Protein AF-A0A382J1P9-F1 (afdb_monomer_lite)

Foldseek 3Di:
DVPLCVVCPDQNLLVVLQVVLVVQLVVCVVPDDPPQLADDDPDDDPVVLVVLLVVCVVDPPQLPPPPSNDRCNSVSVSSRVCSPPDSDSVVVVVVVVLVVVVVVPDCVVCPPPDDDDPVSSVVVVVVD

Sequence (128 aa):
NDYLYSVCKGNQYGKYFLNTFRNGYDFLFAIADITAPWEKRDGVFLKDIEIIRASLKNNLQTGFHTPTTDIDFPFQIMVAKTEHIPMSVSRFVSRVRITSVFKTIHLEYLADKSINDVEDIKNIVKFI

Organism: NCBI:txid408172

Secondary structure (DSSP, 8-state):
-HHHHHHTTTTHHHHHHHHHHHHHHHHHHHT--TT------S---HHHHHHHHHHHHT-SS-TT-S-TTSTTHHHHHHHHHTTTS-SSHHHHHHHHHHHHHHHHS-GGGGTT----SHHHHHHHHHT-

pLDDT: mean 81.49, std 11.94, range [52.19, 95.75]

Structure (mmCIF, N/CA/C/O backbone):
data_AF-A0A382J1P9-F1
#
_entry.id   AF-A0A382J1P9-F1
#
loop_
_atom_site.group_PDB
_atom_site.id
_atom_site.type_symbol
_atom_site.label_atom_id
_atom_site.label_alt_id
_atom_site.label_comp_id
_atom_site.label_asym_id
_atom_site.label_entity_id
_atom_site.label_seq_id
_atom_site.pdbx_PDB_ins_code
_atom_site.Cartn_x
_atom_site.Cartn_y
_atom_site.Cartn_z
_atom_site.occupancy
_atom_site.B_iso_or_equiv
_atom_site.auth_seq_id
_atom_site.auth_comp_id
_atom_site.auth_asym_id
_atom_site.auth_atom_id
_atom_site.pdbx_PDB_model_num
ATOM 1 N N . ASN A 1 1 ? -14.592 -4.471 19.809 1.00 56.84 1 ASN A N 1
ATOM 2 C CA . ASN A 1 1 ? -13.382 -3.908 19.165 1.00 56.84 1 ASN A CA 1
ATOM 3 C C . ASN A 1 1 ? -12.156 -4.815 19.296 1.00 56.84 1 ASN A C 1
ATOM 5 O O . ASN A 1 1 ? -11.267 -4.700 18.465 1.00 56.84 1 ASN A O 1
ATOM 9 N N . ASP A 1 2 ? -12.115 -5.751 20.253 1.00 70.25 2 ASP A N 1
ATOM 10 C CA . ASP A 1 2 ? -10.910 -6.555 20.521 1.00 70.25 2 ASP A CA 1
ATOM 11 C C . ASP A 1 2 ? -10.545 -7.602 19.465 1.00 70.25 2 ASP A C 1
ATOM 13 O O . ASP A 1 2 ? -9.372 -7.934 19.350 1.00 70.25 2 ASP A O 1
ATOM 17 N N . TYR A 1 3 ? -11.491 -8.091 18.656 1.00 80.25 3 TYR A N 1
ATOM 18 C CA . TYR A 1 3 ? -11.202 -9.130 17.656 1.00 80.25 3 TYR A CA 1
ATOM 19 C C . TYR A 1 3 ? -10.243 -8.664 16.546 1.00 80.25 3 TYR A C 1
ATOM 21 O O . TYR A 1 3 ? -9.257 -9.327 16.252 1.00 80.25 3 TYR A O 1
ATOM 29 N N . LEU A 1 4 ? -10.476 -7.492 15.945 1.00 77.50 4 LEU A N 1
ATOM 30 C CA . LEU A 1 4 ? -9.581 -6.971 14.899 1.00 77.50 4 LEU A CA 1
ATOM 31 C C . LEU A 1 4 ? -8.189 -6.680 15.454 1.00 77.50 4 LEU A C 1
ATOM 33 O O . LEU A 1 4 ? -7.188 -7.034 14.840 1.00 77.50 4 LEU A O 1
ATOM 37 N N . TYR A 1 5 ? -8.122 -6.082 16.644 1.00 83.81 5 TYR A N 1
ATOM 38 C CA . TYR A 1 5 ? -6.845 -5.867 17.309 1.00 83.81 5 TYR A CA 1
ATOM 39 C C . TYR A 1 5 ? -6.174 -7.175 17.714 1.00 83.81 5 TYR A C 1
ATOM 41 O O . TYR A 1 5 ? -4.950 -7.194 17.725 1.00 83.81 5 TYR A O 1
ATOM 49 N N . SER A 1 6 ? -6.923 -8.246 18.013 1.00 83.50 6 SER A N 1
ATOM 50 C CA . SER A 1 6 ? -6.377 -9.552 18.390 1.00 83.50 6 SER A CA 1
ATOM 51 C C . SER A 1 6 ? -5.839 -10.349 17.202 1.00 83.50 6 SER A C 1
ATOM 53 O O . SER A 1 6 ? -4.750 -10.912 17.302 1.00 83.50 6 SER A O 1
ATOM 55 N N . VAL A 1 7 ? -6.548 -10.340 16.073 1.00 83.19 7 VAL A N 1
ATOM 56 C CA . VAL A 1 7 ? -6.132 -11.003 14.827 1.00 83.19 7 VAL A CA 1
ATOM 57 C C . VAL A 1 7 ? -4.988 -10.243 14.160 1.00 83.19 7 VAL A C 1
ATOM 59 O O . VAL A 1 7 ? -4.047 -10.840 13.643 1.00 83.19 7 VAL A O 1
ATOM 62 N N . CYS A 1 8 ? -5.024 -8.914 14.215 1.00 84.19 8 CYS A N 1
ATOM 63 C CA . CYS A 1 8 ? -4.019 -8.061 13.600 1.00 84.19 8 CYS A CA 1
ATOM 64 C C . CYS A 1 8 ? -2.947 -7.558 14.583 1.00 84.19 8 CYS A C 1
ATOM 66 O O . CYS A 1 8 ? -2.330 -6.521 14.320 1.00 84.19 8 CYS A O 1
ATOM 68 N N . LYS A 1 9 ? -2.716 -8.264 15.702 1.00 78.50 9 LYS A N 1
ATOM 69 C CA . LYS A 1 9 ? -1.720 -7.886 16.722 1.00 78.50 9 LYS A CA 1
ATOM 70 C C . LYS A 1 9 ? -0.339 -7.620 16.116 1.00 78.50 9 LYS A C 1
ATOM 72 O O . LYS A 1 9 ? 0.091 -8.262 15.154 1.00 78.50 9 LYS A O 1
ATOM 77 N N . GLY A 1 10 ? 0.388 -6.689 16.732 1.00 81.31 10 GLY A N 1
ATOM 78 C CA . GLY A 1 10 ? 1.716 -6.282 16.277 1.00 81.31 10 GLY A CA 1
ATOM 79 C C . GLY A 1 10 ? 1.672 -5.659 14.878 1.00 81.31 10 GLY A C 1
ATOM 80 O O . GLY A 1 10 ? 0.856 -4.781 14.613 1.00 81.31 10 GLY A O 1
ATOM 81 N N . ASN A 1 11 ? 2.547 -6.121 13.977 1.00 83.69 11 ASN A N 1
ATOM 82 C CA . ASN A 1 11 ? 2.649 -5.615 12.600 1.00 83.69 11 ASN A CA 1
ATOM 83 C C . ASN A 1 11 ? 1.918 -6.495 11.558 1.00 83.69 11 ASN A C 1
ATOM 85 O O . ASN A 1 11 ? 2.242 -6.453 10.373 1.00 83.69 11 ASN A O 1
ATOM 89 N N . GLN A 1 12 ? 0.963 -7.341 11.964 1.00 90.00 12 GLN A N 1
ATOM 90 C CA . GLN A 1 12 ? 0.315 -8.273 11.026 1.00 90.00 12 GLN A CA 1
ATOM 91 C C . GLN A 1 12 ? -0.529 -7.568 9.963 1.00 90.00 12 GLN A C 1
ATOM 93 O O . GLN A 1 12 ? -0.476 -7.922 8.789 1.00 90.00 12 GLN A O 1
ATOM 98 N N . TYR A 1 13 ? -1.247 -6.512 10.339 1.00 91.31 13 TYR A N 1
ATOM 99 C CA . TYR A 1 13 ? -1.987 -5.712 9.365 1.00 91.31 13 TYR A CA 1
ATOM 100 C C . TYR A 1 13 ? -1.063 -4.989 8.379 1.00 91.31 13 TYR A C 1
ATOM 102 O O . TYR A 1 13 ? -1.338 -4.966 7.184 1.00 91.31 13 TYR A O 1
ATOM 110 N N . GLY A 1 14 ? 0.060 -4.441 8.857 1.00 92.06 14 GLY A N 1
ATOM 111 C CA . GLY A 1 14 ? 1.060 -3.818 7.988 1.00 92.06 14 GLY A CA 1
ATOM 112 C C . GLY A 1 14 ? 1.645 -4.818 6.988 1.00 92.06 14 GLY A C 1
ATOM 113 O O . GLY A 1 14 ? 1.786 -4.499 5.810 1.00 92.06 14 GLY A O 1
ATOM 114 N N . LYS A 1 15 ? 1.897 -6.061 7.422 1.00 93.06 15 LYS A N 1
ATOM 115 C CA . LYS A 1 15 ? 2.298 -7.166 6.534 1.00 93.06 15 LYS A CA 1
ATOM 116 C C . LYS A 1 15 ? 1.221 -7.501 5.502 1.00 93.06 15 LYS A C 1
ATOM 118 O O . LYS A 1 15 ? 1.549 -7.640 4.329 1.00 93.06 15 LYS A O 1
ATOM 123 N N . TYR A 1 16 ? -0.044 -7.592 5.912 1.00 92.06 16 TYR A N 1
ATOM 124 C CA . TYR A 1 16 ? -1.163 -7.835 4.996 1.00 92.06 16 TYR A CA 1
ATOM 125 C C . TYR A 1 16 ? -1.284 -6.733 3.935 1.00 92.06 16 TYR A C 1
ATOM 127 O O . TYR A 1 16 ? -1.407 -7.016 2.740 1.00 92.06 16 TYR A O 1
ATOM 135 N N . PHE A 1 17 ? -1.190 -5.472 4.362 1.00 94.12 17 PHE A N 1
ATOM 136 C CA . PHE A 1 17 ? -1.184 -4.329 3.460 1.00 94.12 17 PHE A CA 1
ATOM 137 C C . PHE A 1 17 ? -0.013 -4.405 2.474 1.00 94.12 17 PHE A C 1
ATOM 139 O O . PHE A 1 17 ? -0.234 -4.299 1.271 1.00 94.12 17 PHE A O 1
ATOM 146 N N . LEU A 1 18 ? 1.213 -4.648 2.954 1.00 95.31 18 LEU A N 1
ATOM 147 C CA . LEU A 1 18 ? 2.390 -4.777 2.089 1.00 95.31 18 LEU A CA 1
ATOM 148 C C . LEU A 1 18 ? 2.252 -5.925 1.092 1.00 95.31 18 LEU A C 1
ATOM 150 O O . LEU A 1 18 ? 2.634 -5.764 -0.059 1.00 95.31 18 LEU A O 1
ATOM 154 N N . ASN A 1 19 ? 1.700 -7.064 1.511 1.00 94.62 19 ASN A N 1
ATOM 155 C CA . ASN A 1 19 ? 1.460 -8.193 0.619 1.00 94.62 19 ASN A CA 1
ATOM 156 C C . ASN A 1 19 ? 0.478 -7.816 -0.499 1.00 94.62 19 ASN A C 1
ATOM 158 O O . ASN A 1 19 ? 0.742 -8.051 -1.671 1.00 94.62 19 ASN A O 1
ATOM 162 N N . THR A 1 20 ? -0.621 -7.151 -0.141 1.00 93.31 20 THR A N 1
ATOM 163 C CA . THR A 1 20 ? -1.614 -6.660 -1.109 1.00 93.31 20 THR A CA 1
ATOM 164 C C . THR A 1 20 ? -1.004 -5.635 -2.067 1.00 93.31 20 THR A C 1
ATOM 166 O O . THR A 1 20 ? -1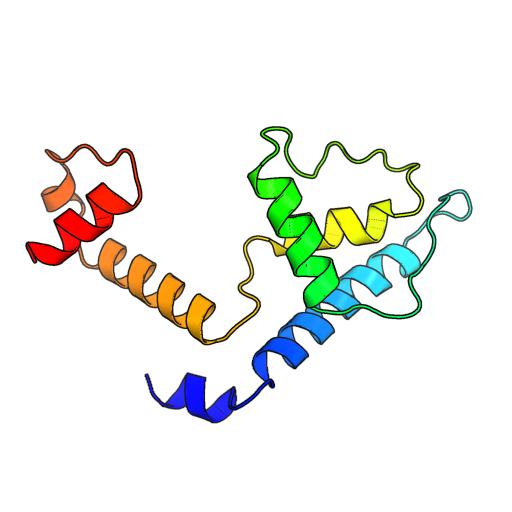.219 -5.707 -3.275 1.00 93.31 20 THR A O 1
ATOM 169 N N . PHE A 1 21 ? -0.208 -4.703 -1.538 1.00 95.75 21 PHE A N 1
ATOM 170 C CA . PHE A 1 21 ? 0.502 -3.707 -2.333 1.00 95.75 21 PHE A CA 1
ATOM 171 C C . PHE A 1 21 ? 1.463 -4.372 -3.321 1.00 95.75 21 PHE A C 1
ATOM 173 O O . PHE A 1 21 ? 1.446 -4.036 -4.501 1.00 95.75 21 PHE A O 1
ATOM 180 N N . ARG A 1 22 ? 2.274 -5.329 -2.851 1.00 95.25 22 ARG A N 1
ATOM 181 C CA . ARG A 1 22 ? 3.237 -6.065 -3.679 1.00 95.25 22 ARG A CA 1
ATOM 182 C C . ARG A 1 22 ? 2.548 -6.842 -4.785 1.00 95.25 22 ARG A C 1
ATOM 184 O O . ARG A 1 22 ? 2.973 -6.714 -5.917 1.00 95.25 22 ARG A O 1
ATOM 191 N N . ASN A 1 23 ? 1.442 -7.527 -4.503 1.00 94.25 23 ASN A N 1
ATOM 192 C CA . ASN A 1 23 ? 0.686 -8.237 -5.537 1.00 94.25 23 ASN A CA 1
ATOM 193 C C . ASN A 1 23 ? 0.236 -7.301 -6.671 1.00 94.25 23 ASN A C 1
ATOM 195 O O . ASN A 1 23 ? 0.369 -7.641 -7.842 1.00 94.25 23 ASN A O 1
ATOM 199 N N . GLY A 1 24 ? -0.276 -6.112 -6.334 1.00 93.75 24 GLY A N 1
ATOM 200 C CA . GLY A 1 24 ? -0.654 -5.118 -7.341 1.00 93.75 24 GLY A CA 1
ATOM 201 C C . GLY A 1 24 ? 0.551 -4.523 -8.075 1.00 93.75 24 GLY A C 1
ATOM 202 O O . GLY A 1 24 ? 0.508 -4.347 -9.287 1.00 93.75 24 GLY A O 1
ATOM 203 N N . TYR A 1 25 ? 1.641 -4.255 -7.356 1.00 95.19 25 TYR A N 1
ATOM 204 C CA . TYR A 1 25 ? 2.886 -3.745 -7.931 1.00 95.19 25 TYR A CA 1
ATOM 205 C C . TYR A 1 25 ? 3.515 -4.754 -8.900 1.00 95.19 25 TYR A C 1
ATOM 207 O O . TYR A 1 25 ? 3.841 -4.399 -10.026 1.00 95.19 25 TYR A O 1
ATOM 215 N N . ASP A 1 26 ? 3.595 -6.024 -8.509 1.00 94.81 26 ASP A N 1
ATOM 216 C CA . ASP A 1 26 ? 4.087 -7.127 -9.334 1.00 94.81 26 ASP A CA 1
ATOM 217 C C . ASP A 1 26 ? 3.218 -7.332 -10.576 1.00 94.81 26 ASP A C 1
ATOM 219 O O . ASP A 1 26 ? 3.744 -7.562 -11.664 1.00 94.81 26 ASP A O 1
ATOM 223 N N . PHE A 1 27 ? 1.897 -7.185 -10.435 1.00 94.50 27 PHE A N 1
ATOM 224 C CA . PHE A 1 27 ? 0.971 -7.247 -11.560 1.00 94.50 27 PHE A CA 1
ATOM 225 C C . PHE A 1 27 ? 1.260 -6.171 -12.614 1.00 94.50 27 PHE A C 1
ATOM 227 O O . PHE A 1 27 ? 1.221 -6.487 -13.799 1.00 94.50 27 PHE A O 1
ATOM 234 N N . LEU A 1 28 ? 1.612 -4.939 -12.219 1.00 92.94 28 LEU A N 1
ATOM 235 C CA . LEU A 1 28 ? 1.971 -3.884 -13.179 1.00 92.94 28 LEU A CA 1
ATOM 236 C C . LEU A 1 28 ? 3.186 -4.262 -14.033 1.00 92.94 28 LEU A C 1
ATOM 238 O O . LEU A 1 28 ? 3.178 -3.998 -15.230 1.00 92.94 28 LEU A O 1
ATOM 242 N N . PHE A 1 29 ? 4.194 -4.920 -13.452 1.00 93.25 29 PHE A N 1
ATOM 243 C CA . PHE A 1 29 ? 5.349 -5.414 -14.212 1.00 93.25 29 PHE A CA 1
ATOM 244 C C . PHE A 1 29 ? 5.013 -6.627 -15.080 1.00 93.25 29 PHE A C 1
ATOM 246 O O . PHE A 1 29 ? 5.601 -6.789 -16.143 1.00 93.25 29 PHE A O 1
ATOM 253 N N . ALA A 1 30 ? 4.060 -7.464 -14.665 1.00 93.31 30 ALA A N 1
ATOM 254 C CA . ALA A 1 30 ? 3.623 -8.610 -15.461 1.00 93.31 30 ALA A CA 1
ATOM 255 C C . ALA A 1 30 ? 2.886 -8.200 -16.749 1.00 93.31 30 ALA A C 1
ATOM 257 O O . ALA A 1 30 ? 2.891 -8.955 -17.718 1.00 93.31 30 ALA A O 1
ATOM 258 N N . ILE A 1 31 ? 2.255 -7.021 -16.757 1.00 92.31 31 ILE A N 1
ATOM 259 C CA . ILE A 1 31 ? 1.541 -6.468 -17.920 1.00 92.31 31 ILE A CA 1
ATOM 260 C C . ILE A 1 31 ? 2.316 -5.348 -18.626 1.00 92.31 31 ILE A C 1
ATOM 262 O O . ILE A 1 31 ? 1.776 -4.722 -19.538 1.00 92.31 31 ILE A O 1
ATOM 266 N N . ALA A 1 32 ? 3.535 -5.045 -18.171 1.00 90.19 32 ALA A N 1
ATOM 267 C CA . ALA A 1 32 ? 4.338 -3.962 -18.716 1.00 90.19 32 ALA A CA 1
ATOM 268 C C . ALA A 1 32 ? 4.741 -4.258 -20.166 1.00 90.19 32 ALA A C 1
ATOM 270 O O . ALA A 1 32 ? 5.122 -5.380 -20.505 1.00 90.19 32 ALA A O 1
ATOM 271 N N . ASP A 1 33 ? 4.684 -3.230 -21.010 1.00 88.69 33 ASP A N 1
ATOM 272 C CA . ASP A 1 33 ? 5.258 -3.296 -22.350 1.00 88.69 33 ASP A CA 1
ATOM 273 C C . ASP A 1 33 ? 6.794 -3.346 -22.265 1.00 88.69 33 ASP A C 1
ATOM 275 O O . ASP A 1 33 ? 7.389 -2.766 -21.356 1.00 88.69 33 ASP A O 1
ATOM 279 N N . ILE A 1 34 ? 7.453 -4.000 -23.224 1.00 84.81 34 ILE A N 1
ATOM 280 C CA . ILE A 1 34 ? 8.922 -4.103 -23.262 1.00 84.81 34 ILE A CA 1
ATOM 281 C C . ILE A 1 34 ? 9.617 -2.737 -23.391 1.00 84.81 34 ILE A C 1
ATOM 283 O O . ILE A 1 34 ? 10.783 -2.593 -23.033 1.00 84.81 34 ILE A O 1
ATOM 287 N N . THR A 1 35 ? 8.904 -1.733 -23.900 1.00 88.25 35 THR A N 1
ATOM 288 C CA . THR A 1 35 ? 9.374 -0.350 -24.036 1.00 88.25 35 THR A CA 1
ATOM 289 C C . THR A 1 35 ? 9.156 0.492 -22.782 1.00 88.25 35 THR A C 1
ATOM 291 O O . THR A 1 35 ? 9.613 1.636 -22.732 1.00 88.25 35 THR A O 1
ATOM 294 N N . ALA A 1 36 ? 8.476 -0.037 -21.760 1.00 89.06 36 ALA A N 1
ATOM 295 C CA . ALA A 1 36 ? 8.232 0.693 -20.528 1.00 89.06 36 ALA A CA 1
ATOM 296 C C . ALA A 1 36 ? 9.559 0.933 -19.779 1.00 89.06 36 ALA A C 1
ATOM 298 O O . ALA A 1 36 ? 10.258 -0.027 -19.454 1.00 89.06 36 ALA A O 1
ATOM 299 N N . PRO A 1 37 ? 9.908 2.187 -19.439 1.00 91.88 37 PRO A N 1
ATOM 300 C CA . PRO A 1 37 ? 11.180 2.516 -18.791 1.00 91.88 37 PRO A CA 1
ATOM 301 C C . PRO A 1 37 ? 11.165 2.240 -17.277 1.00 91.88 37 PRO A C 1
ATOM 303 O O . PRO A 1 37 ? 11.863 2.898 -16.515 1.00 91.88 37 PRO A O 1
ATOM 306 N N . TRP A 1 38 ? 10.310 1.332 -16.810 1.00 93.75 38 TRP A N 1
ATOM 307 C CA . TRP A 1 38 ? 10.030 1.138 -15.392 1.00 93.75 38 TRP A 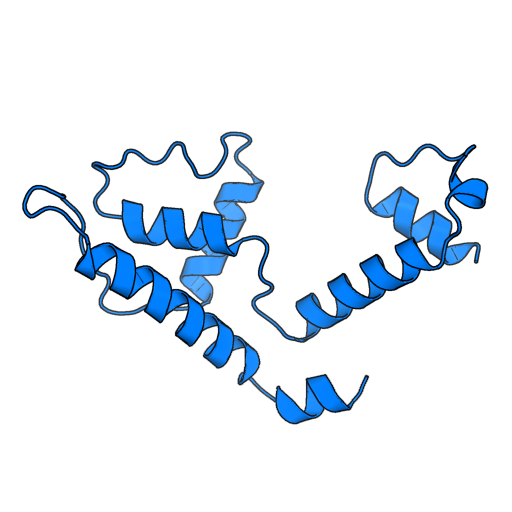CA 1
ATOM 308 C C . TRP A 1 38 ? 11.078 0.263 -14.716 1.00 93.75 38 TRP A C 1
ATOM 310 O O . TRP A 1 38 ? 11.393 -0.820 -15.209 1.00 93.75 38 TRP A O 1
ATOM 320 N N . GLU A 1 39 ? 11.519 0.658 -13.523 1.00 91.38 39 GLU A N 1
ATOM 321 C CA . GLU A 1 39 ? 12.397 -0.176 -12.702 1.00 91.38 39 GLU A CA 1
ATOM 322 C C . GLU A 1 39 ? 11.672 -0.704 -11.470 1.00 91.38 39 GLU A C 1
ATOM 324 O O . GLU A 1 39 ? 10.982 0.008 -10.729 1.00 91.38 39 GLU A O 1
ATOM 329 N N . LYS A 1 40 ? 11.830 -2.008 -11.247 1.00 91.38 40 LYS A N 1
ATOM 330 C CA . LYS A 1 40 ? 11.273 -2.669 -10.078 1.00 91.38 40 LYS A CA 1
ATOM 331 C C . LYS A 1 40 ? 12.211 -2.472 -8.898 1.00 91.38 40 LYS A C 1
ATOM 333 O O . LYS A 1 40 ? 13.371 -2.860 -8.950 1.00 91.38 40 LYS A O 1
ATOM 338 N N . ARG A 1 41 ? 11.687 -1.913 -7.811 1.00 91.06 41 ARG A N 1
ATOM 339 C CA . ARG A 1 41 ? 12.446 -1.734 -6.569 1.00 91.06 41 ARG A CA 1
ATOM 340 C C . ARG A 1 41 ? 12.746 -3.084 -5.914 1.00 91.06 41 ARG A C 1
ATOM 342 O O . ARG A 1 41 ? 11.854 -3.927 -5.811 1.00 91.06 41 ARG A O 1
ATOM 349 N N . ASP A 1 42 ? 13.950 -3.226 -5.360 1.00 86.12 42 ASP A N 1
ATOM 350 C CA . ASP A 1 42 ? 14.384 -4.424 -4.617 1.00 86.12 42 ASP A CA 1
ATOM 351 C C . ASP A 1 42 ? 13.528 -4.706 -3.371 1.00 86.12 42 ASP A C 1
ATOM 353 O O . ASP A 1 42 ? 13.413 -5.843 -2.907 1.00 86.12 42 ASP A O 1
ATOM 357 N N . GLY A 1 43 ? 12.900 -3.666 -2.814 1.00 88.81 43 GLY A N 1
ATOM 358 C CA . GLY A 1 43 ? 12.060 -3.770 -1.632 1.00 88.81 43 GLY A CA 1
ATOM 359 C C . GLY A 1 43 ? 10.939 -2.740 -1.605 1.00 88.81 43 GLY A C 1
ATOM 360 O O . GLY A 1 43 ? 11.108 -1.581 -1.973 1.00 88.81 43 GLY A O 1
ATOM 361 N N . VAL A 1 44 ? 9.780 -3.177 -1.110 1.00 91.69 44 VAL A N 1
ATOM 362 C CA . VAL A 1 44 ? 8.640 -2.308 -0.795 1.00 91.69 44 VAL A CA 1
ATOM 363 C C . VAL A 1 44 ? 8.495 -2.233 0.719 1.00 91.69 44 VAL A C 1
ATOM 365 O O . VAL A 1 44 ? 8.189 -3.254 1.355 1.00 91.69 44 VAL A O 1
ATOM 368 N N . PHE A 1 45 ? 8.674 -1.035 1.280 1.00 93.69 45 PHE A N 1
ATOM 369 C CA . PHE A 1 45 ? 8.563 -0.764 2.712 1.00 93.69 45 PHE A CA 1
ATOM 370 C C . PHE A 1 45 ? 7.448 0.244 3.016 1.00 93.69 45 PHE A C 1
ATOM 372 O O . PHE A 1 45 ? 7.173 1.155 2.240 1.00 93.69 45 PHE A O 1
ATOM 379 N N . LEU A 1 46 ? 6.822 0.111 4.192 1.00 92.38 46 LEU A N 1
ATOM 380 C CA . LEU A 1 46 ? 5.747 1.016 4.628 1.00 92.38 46 LEU A CA 1
ATOM 381 C C . LEU A 1 46 ? 6.212 2.477 4.707 1.00 92.38 46 LEU A C 1
ATOM 383 O O . LEU A 1 46 ? 5.448 3.373 4.365 1.00 92.38 46 LEU A O 1
ATOM 387 N N . LYS A 1 47 ? 7.465 2.709 5.119 1.00 92.88 47 LYS A N 1
ATOM 388 C CA . LYS A 1 47 ? 8.039 4.053 5.255 1.00 92.88 47 LYS A CA 1
ATOM 389 C C . LYS A 1 47 ? 8.083 4.796 3.915 1.00 92.88 47 LYS A C 1
ATOM 391 O O . LYS A 1 47 ? 7.737 5.970 3.865 1.00 92.88 47 LYS A O 1
ATOM 396 N N . ASP A 1 48 ? 8.440 4.109 2.833 1.00 92.50 48 ASP A N 1
ATOM 397 C CA . ASP A 1 48 ? 8.518 4.721 1.499 1.00 92.50 48 ASP A CA 1
ATOM 398 C C . ASP A 1 48 ? 7.124 5.100 0.988 1.00 92.50 48 ASP A C 1
ATOM 400 O O . ASP A 1 48 ? 6.918 6.178 0.431 1.00 92.50 48 ASP A O 1
ATOM 404 N N . ILE A 1 49 ? 6.138 4.240 1.260 1.00 93.69 49 ILE A N 1
ATOM 405 C CA . ILE A 1 49 ? 4.727 4.491 0.947 1.00 93.69 49 ILE A CA 1
ATOM 406 C C . ILE A 1 49 ? 4.208 5.691 1.753 1.00 93.69 49 ILE A C 1
ATOM 408 O O . ILE A 1 49 ? 3.484 6.527 1.215 1.00 93.69 49 ILE A O 1
ATOM 412 N N . GLU A 1 50 ? 4.577 5.813 3.032 1.00 92.25 50 GLU A N 1
ATOM 413 C CA . GLU A 1 50 ? 4.204 6.958 3.873 1.00 92.25 50 GLU A CA 1
ATOM 414 C C . GLU A 1 50 ? 4.768 8.281 3.360 1.00 92.25 50 GLU A C 1
ATOM 416 O O . GLU A 1 50 ? 4.027 9.265 3.317 1.00 92.25 50 GLU A O 1
ATOM 421 N N . ILE A 1 51 ? 6.035 8.303 2.937 1.00 90.88 51 ILE A N 1
ATOM 422 C CA . ILE A 1 51 ? 6.691 9.501 2.394 1.00 90.88 51 ILE A CA 1
ATOM 423 C C . ILE A 1 51 ? 5.945 10.001 1.153 1.00 90.88 51 ILE A C 1
ATOM 425 O O . ILE A 1 51 ? 5.592 11.178 1.078 1.00 90.88 51 ILE A O 1
ATOM 429 N N . ILE A 1 52 ? 5.633 9.104 0.215 1.00 89.12 52 ILE A N 1
ATOM 430 C CA . ILE A 1 52 ? 4.910 9.473 -1.009 1.00 89.12 52 ILE A CA 1
ATOM 431 C C . ILE A 1 52 ? 3.462 9.878 -0.696 1.00 89.12 52 ILE A C 1
ATOM 433 O O . ILE A 1 52 ? 2.961 10.858 -1.234 1.00 89.12 52 ILE A O 1
ATOM 437 N N . ARG A 1 53 ? 2.765 9.204 0.227 1.00 89.44 53 ARG A N 1
ATOM 438 C CA . ARG A 1 53 ? 1.419 9.652 0.642 1.00 89.44 53 ARG A CA 1
ATOM 439 C C . ARG A 1 53 ? 1.436 11.032 1.292 1.00 89.44 53 ARG A C 1
ATOM 441 O O . ARG A 1 53 ? 0.474 11.781 1.142 1.00 89.44 53 ARG A O 1
ATOM 448 N N . ALA A 1 54 ? 2.486 11.363 2.039 1.00 88.12 54 ALA A N 1
ATOM 449 C CA . ALA A 1 54 ? 2.635 12.684 2.634 1.00 88.12 54 ALA A CA 1
ATOM 450 C C . ALA A 1 54 ? 2.857 13.759 1.561 1.00 88.12 54 ALA A C 1
ATOM 452 O O . ALA A 1 54 ? 2.236 14.816 1.643 1.00 88.12 54 ALA A O 1
ATOM 453 N N . SER A 1 55 ? 3.668 13.481 0.533 1.00 83.88 55 SER A N 1
ATOM 454 C CA . SER A 1 55 ? 3.859 14.419 -0.580 1.00 83.88 55 SER A CA 1
ATOM 455 C C . SER A 1 55 ? 2.581 14.610 -1.404 1.00 83.88 55 SER A C 1
ATOM 457 O O . SER A 1 55 ? 2.262 15.744 -1.750 1.00 83.88 55 SER A O 1
ATOM 459 N N . LEU A 1 56 ? 1.798 13.547 -1.627 1.00 78.44 56 LEU A N 1
ATOM 460 C CA . LEU A 1 56 ? 0.508 13.615 -2.328 1.00 78.44 56 LEU A CA 1
ATOM 461 C C . LEU A 1 56 ? -0.519 14.504 -1.614 1.00 78.44 56 LEU A C 1
ATOM 463 O O . LEU A 1 56 ? -1.279 15.200 -2.271 1.00 78.44 56 LEU A O 1
ATOM 467 N N . LYS A 1 57 ? -0.545 14.530 -0.277 1.00 75.19 57 LYS A N 1
ATOM 468 C CA . LYS A 1 57 ? -1.477 15.394 0.474 1.00 75.19 57 LYS A CA 1
ATOM 469 C C . LYS A 1 57 ? -1.174 16.881 0.347 1.00 75.19 57 LYS A C 1
ATOM 471 O O . LYS A 1 57 ? -2.081 17.696 0.470 1.00 75.19 57 LYS A O 1
ATOM 476 N N . ASN A 1 58 ? 0.093 17.217 0.132 1.00 69.50 58 ASN A N 1
ATOM 477 C CA . ASN A 1 58 ? 0.554 18.596 0.010 1.00 69.50 58 ASN A CA 1
ATOM 478 C C . ASN A 1 58 ? 0.498 19.102 -1.439 1.00 69.50 58 ASN A C 1
ATOM 480 O O . ASN A 1 58 ? 0.795 20.267 -1.686 1.00 69.50 58 ASN A O 1
ATOM 484 N N . ASN A 1 59 ? 0.122 18.242 -2.391 1.00 68.44 59 ASN A N 1
ATOM 485 C CA . ASN A 1 59 ? 0.029 18.567 -3.804 1.00 68.44 59 ASN A CA 1
ATOM 486 C C . ASN A 1 59 ? -1.430 18.428 -4.262 1.00 68.44 59 ASN A C 1
ATOM 488 O O . ASN A 1 59 ? -1.988 17.338 -4.262 1.00 68.44 59 ASN A O 1
ATOM 492 N N . LEU A 1 60 ? -2.058 19.533 -4.675 1.00 56.25 60 LEU A N 1
ATOM 493 C CA . LEU A 1 60 ? -3.435 19.533 -5.207 1.00 56.25 60 LEU A CA 1
ATOM 494 C C . LEU A 1 60 ? -3.550 18.805 -6.561 1.00 56.25 60 LEU A C 1
ATOM 496 O O . LEU A 1 60 ? -4.647 18.520 -7.034 1.00 56.25 60 LEU A O 1
ATOM 500 N N . GLN A 1 61 ? -2.411 18.505 -7.184 1.00 56.50 61 GLN A N 1
ATOM 501 C CA . GLN A 1 61 ? -2.296 17.676 -8.376 1.00 56.50 61 GLN A CA 1
ATOM 502 C C . GLN A 1 61 ? -2.507 16.210 -7.967 1.00 56.50 61 GLN A C 1
ATOM 504 O O . GLN A 1 61 ? -1.696 15.628 -7.247 1.00 56.50 61 GLN A O 1
ATOM 509 N N . THR A 1 62 ? -3.616 15.611 -8.404 1.00 54.91 62 THR A N 1
ATOM 510 C CA . THR A 1 62 ? -3.945 14.207 -8.106 1.00 54.91 62 THR A CA 1
ATOM 511 C C . THR A 1 62 ? -2.822 13.264 -8.567 1.00 54.91 62 THR A C 1
ATOM 513 O O . THR A 1 62 ? -2.166 13.529 -9.569 1.00 54.91 62 THR A O 1
ATOM 516 N N . GLY A 1 63 ? -2.590 12.136 -7.881 1.00 53.59 63 GLY A N 1
ATOM 517 C CA . GLY A 1 63 ? -1.490 11.188 -8.171 1.00 53.59 63 GLY A CA 1
ATOM 518 C C . GLY A 1 63 ? -1.491 10.521 -9.564 1.00 53.59 63 GLY A C 1
ATOM 519 O O . GLY A 1 63 ? -0.774 9.551 -9.774 1.00 53.59 63 GLY A O 1
ATOM 520 N N . PHE A 1 64 ? -2.301 11.016 -10.502 1.00 58.53 64 PHE A N 1
ATOM 521 C CA . PHE A 1 64 ? -2.365 10.627 -11.910 1.00 58.53 64 PHE A CA 1
ATOM 522 C C . PHE A 1 64 ? -1.481 11.478 -12.833 1.00 58.53 64 PHE A C 1
ATOM 524 O O . PHE A 1 64 ? -1.439 11.208 -14.029 1.00 58.53 64 PHE A O 1
ATOM 531 N N . HIS A 1 65 ? -0.789 12.495 -12.312 1.00 65.00 65 HIS A N 1
ATOM 532 C CA . HIS A 1 65 ? 0.089 13.350 -13.121 1.00 65.00 65 HIS A CA 1
ATOM 533 C C . HIS A 1 65 ? 1.534 12.845 -13.225 1.00 65.00 65 HIS A C 1
ATOM 535 O O . HIS A 1 65 ? 2.323 13.460 -13.939 1.00 65.00 65 HIS A O 1
ATOM 541 N N . THR A 1 66 ? 1.895 11.741 -12.555 1.00 69.62 66 THR A N 1
ATOM 542 C CA . THR A 1 66 ? 3.197 11.100 -12.780 1.00 69.62 66 THR A CA 1
ATOM 543 C C . THR A 1 66 ? 3.255 10.618 -14.232 1.00 69.62 66 THR A C 1
ATOM 545 O O . THR A 1 66 ? 2.402 9.815 -14.625 1.00 69.62 66 THR A O 1
ATOM 548 N N . PRO A 1 67 ? 4.221 11.084 -15.043 1.00 79.88 67 PRO A N 1
ATOM 549 C CA . PRO A 1 67 ? 4.372 10.614 -16.411 1.00 79.88 67 PRO A CA 1
ATOM 550 C C . PRO A 1 67 ? 4.542 9.096 -16.432 1.00 79.88 67 PRO A C 1
ATOM 552 O O . PRO A 1 67 ? 5.328 8.547 -15.667 1.00 79.88 67 PRO A O 1
ATOM 555 N N . THR A 1 68 ? 3.856 8.408 -17.344 1.00 83.75 68 THR A N 1
ATOM 556 C CA . THR A 1 68 ? 4.001 6.950 -17.517 1.00 83.75 68 THR A CA 1
ATOM 557 C C . THR A 1 68 ? 5.412 6.541 -17.946 1.00 83.75 68 THR A C 1
ATOM 559 O O . THR A 1 68 ? 5.746 5.363 -17.901 1.00 83.75 68 THR A O 1
ATOM 562 N N . THR A 1 69 ? 6.232 7.504 -18.368 1.00 86.44 69 THR A N 1
ATOM 563 C CA . THR A 1 69 ? 7.644 7.345 -18.731 1.00 86.44 69 THR A CA 1
ATOM 564 C C . THR A 1 69 ? 8.602 7.508 -17.549 1.00 86.44 69 THR A C 1
ATOM 566 O O . THR A 1 69 ? 9.806 7.375 -17.737 1.00 86.44 69 THR A O 1
ATOM 569 N N . ASP A 1 70 ? 8.109 7.850 -16.356 1.00 88.19 70 ASP A N 1
ATOM 570 C CA . ASP A 1 70 ? 8.929 7.896 -15.145 1.00 88.19 70 ASP A CA 1
ATOM 571 C C . ASP A 1 70 ? 9.305 6.465 -14.724 1.00 88.19 70 ASP A C 1
ATOM 573 O O . ASP A 1 70 ? 8.463 5.563 -14.714 1.00 88.19 70 ASP A O 1
ATOM 577 N N . ILE A 1 71 ? 10.570 6.269 -14.359 1.00 90.75 71 ILE A N 1
ATOM 578 C CA . ILE A 1 71 ? 11.119 4.992 -13.892 1.00 90.75 71 ILE A CA 1
ATOM 579 C C . ILE A 1 71 ? 10.350 4.482 -12.663 1.00 90.75 71 ILE A C 1
ATOM 581 O O . ILE A 1 71 ? 10.073 3.287 -12.540 1.00 90.75 71 ILE A O 1
ATOM 585 N N . ASP A 1 72 ? 9.942 5.397 -11.782 1.00 89.56 72 ASP A N 1
ATOM 586 C CA . ASP A 1 72 ? 9.226 5.111 -10.540 1.00 89.56 72 ASP A CA 1
ATOM 587 C C . ASP A 1 72 ? 7.696 5.107 -10.702 1.00 89.56 72 ASP A C 1
ATOM 589 O O . ASP A 1 72 ? 6.968 4.912 -9.716 1.00 89.56 72 ASP A O 1
ATOM 593 N N . PHE A 1 73 ? 7.184 5.299 -11.925 1.00 90.25 73 PHE A N 1
ATOM 594 C CA . PHE A 1 73 ? 5.750 5.396 -12.198 1.00 90.25 73 PHE A CA 1
ATOM 595 C C . PHE A 1 73 ? 4.936 4.258 -11.558 1.00 90.25 73 PHE A C 1
ATOM 597 O O . PHE A 1 73 ? 3.981 4.569 -10.835 1.00 90.25 73 PHE A O 1
ATOM 604 N N . PRO A 1 74 ? 5.298 2.961 -11.705 1.00 92.75 74 PRO A N 1
ATOM 605 C CA . PRO A 1 74 ? 4.508 1.876 -11.125 1.00 92.75 74 PRO A CA 1
ATOM 606 C C . PRO A 1 74 ? 4.439 1.930 -9.600 1.00 92.75 74 PRO A C 1
ATOM 608 O O . PRO A 1 74 ? 3.429 1.554 -9.006 1.00 92.75 74 PRO A O 1
ATOM 611 N N . PHE A 1 75 ? 5.490 2.415 -8.938 1.00 93.31 75 PHE A N 1
ATOM 612 C CA . PHE A 1 75 ? 5.487 2.528 -7.485 1.00 93.31 75 PHE A CA 1
ATOM 613 C C . PHE A 1 75 ? 4.591 3.686 -7.048 1.00 93.31 75 PHE A C 1
ATOM 615 O O . PHE A 1 75 ? 3.708 3.507 -6.207 1.00 93.31 75 PHE A O 1
ATOM 622 N N . GLN A 1 76 ? 4.765 4.858 -7.662 1.00 90.75 76 GLN A N 1
ATOM 623 C CA . GLN A 1 76 ? 3.995 6.058 -7.340 1.00 90.75 76 GLN A CA 1
ATOM 624 C C . GLN A 1 76 ? 2.494 5.860 -7.587 1.00 90.75 76 GLN A C 1
ATOM 626 O O . GLN A 1 76 ? 1.683 6.176 -6.710 1.00 90.75 76 GLN A O 1
ATOM 631 N N . ILE A 1 77 ? 2.112 5.261 -8.722 1.00 90.31 77 ILE A N 1
ATOM 632 C CA . ILE A 1 77 ? 0.702 4.997 -9.028 1.00 90.31 77 ILE A CA 1
ATOM 633 C C . ILE A 1 77 ? 0.097 3.988 -8.048 1.00 90.31 77 ILE A C 1
ATOM 635 O O . ILE A 1 77 ? -1.035 4.178 -7.605 1.00 90.31 77 ILE A O 1
ATOM 639 N N . MET A 1 78 ? 0.844 2.961 -7.626 1.00 93.12 78 MET A N 1
ATOM 640 C CA . MET A 1 78 ? 0.381 2.018 -6.602 1.00 93.12 78 MET A CA 1
ATOM 641 C C . MET A 1 78 ? 0.202 2.689 -5.240 1.00 93.12 78 MET A C 1
ATOM 643 O O . MET A 1 78 ? -0.783 2.425 -4.540 1.00 93.12 78 MET A O 1
ATOM 647 N N . VAL A 1 79 ? 1.104 3.597 -4.858 1.00 92.69 79 VAL A N 1
ATOM 648 C CA . VAL A 1 79 ? 0.939 4.393 -3.636 1.00 92.69 79 VAL A CA 1
ATOM 649 C C . VAL A 1 79 ? -0.316 5.260 -3.708 1.00 92.69 79 VAL A C 1
ATOM 651 O O . VAL A 1 79 ? -1.105 5.241 -2.760 1.00 92.69 79 VAL A O 1
ATOM 654 N N . ALA A 1 80 ? -0.540 5.954 -4.825 1.00 89.00 80 ALA A N 1
ATOM 655 C CA . ALA A 1 80 ? -1.721 6.788 -5.028 1.00 89.00 80 ALA A CA 1
ATOM 656 C C . ALA A 1 80 ? -3.017 5.959 -5.022 1.00 89.00 80 ALA A C 1
ATOM 658 O O . ALA A 1 80 ? -3.961 6.272 -4.298 1.00 89.00 80 ALA A O 1
ATOM 659 N N . LYS A 1 81 ? -3.058 4.844 -5.761 1.00 89.00 81 LYS A N 1
ATOM 660 C CA . LYS A 1 81 ? -4.231 3.959 -5.835 1.00 89.00 81 LYS A CA 1
ATOM 661 C C . LYS A 1 81 ? -4.591 3.349 -4.488 1.00 89.00 81 LYS A C 1
ATOM 663 O O . LYS A 1 81 ? -5.771 3.167 -4.204 1.00 89.00 81 LYS A O 1
ATOM 668 N N . THR A 1 82 ? -3.604 3.064 -3.643 1.00 91.88 82 THR A N 1
ATOM 669 C CA . THR A 1 82 ? -3.832 2.475 -2.317 1.00 91.88 82 THR A CA 1
ATOM 670 C C . THR A 1 82 ? -4.001 3.510 -1.204 1.00 91.88 82 THR A C 1
ATOM 672 O O . THR A 1 82 ? -4.197 3.109 -0.059 1.00 91.88 82 THR A O 1
ATOM 675 N N . GLU A 1 83 ? -3.949 4.816 -1.484 1.00 89.25 83 GLU A N 1
ATOM 676 C CA . GLU A 1 83 ? -3.948 5.903 -0.483 1.00 89.25 83 GLU A CA 1
ATOM 677 C C . GLU A 1 83 ? -5.139 5.832 0.493 1.00 89.25 83 GLU A C 1
ATOM 679 O O . GLU A 1 83 ? -4.985 5.991 1.712 1.00 89.25 83 GLU A O 1
ATOM 684 N N . HIS A 1 84 ? -6.302 5.436 -0.023 1.00 85.31 84 HIS A N 1
ATOM 685 C CA . HIS A 1 84 ? -7.529 5.209 0.738 1.00 85.31 84 HIS A CA 1
ATOM 686 C C . HIS A 1 84 ? -7.494 3.964 1.648 1.00 85.31 84 HIS A C 1
ATOM 688 O O . HIS A 1 84 ? -8.333 3.841 2.540 1.00 85.31 84 HIS A O 1
ATOM 694 N N . ILE A 1 85 ? -6.527 3.060 1.490 1.00 90.56 85 ILE A N 1
ATOM 695 C CA . ILE A 1 85 ? -6.354 1.874 2.334 1.00 90.56 85 ILE A CA 1
ATOM 696 C C . ILE A 1 85 ? -5.450 2.247 3.521 1.00 90.56 85 ILE A C 1
ATOM 698 O O . ILE A 1 85 ? -4.289 2.625 3.322 1.00 90.56 85 ILE A O 1
ATOM 702 N N . PRO A 1 86 ? -5.936 2.166 4.773 1.00 90.50 86 PRO A N 1
ATOM 703 C CA . PRO A 1 86 ? -5.112 2.407 5.955 1.00 90.50 86 PRO A CA 1
ATOM 704 C C . PRO A 1 86 ? -3.949 1.418 6.023 1.00 90.50 86 PRO A C 1
ATOM 706 O O . PRO A 1 86 ? -4.132 0.259 5.672 1.00 90.50 86 PRO A O 1
ATOM 709 N N . MET A 1 87 ? -2.789 1.856 6.526 1.00 90.94 87 MET A N 1
ATOM 710 C CA . MET A 1 87 ? -1.600 1.003 6.727 1.00 90.94 87 MET A CA 1
ATOM 711 C C . MET A 1 87 ? -1.458 0.472 8.163 1.00 90.94 87 MET A C 1
ATOM 713 O O . MET A 1 87 ? -0.581 -0.338 8.441 1.00 90.94 87 MET A O 1
ATOM 717 N N . SER A 1 88 ? -2.346 0.883 9.077 1.00 90.19 88 SER A N 1
ATOM 718 C CA . SER A 1 88 ? -2.415 0.365 10.445 1.00 90.19 88 SER A CA 1
ATOM 719 C C . SER A 1 88 ? -3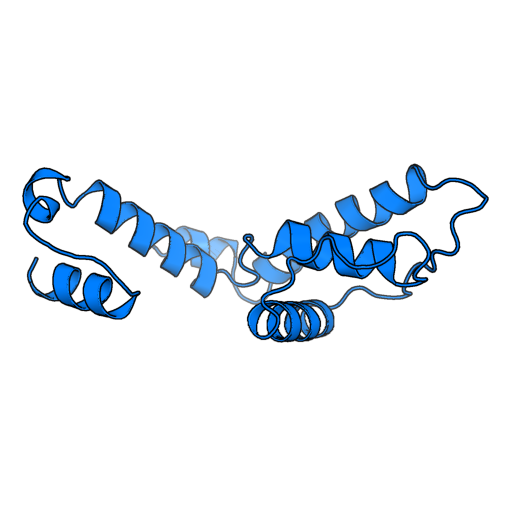.848 0.020 10.851 1.00 90.19 88 SER A C 1
ATOM 721 O O . SER A 1 88 ? -4.808 0.670 10.421 1.00 90.19 88 SER A O 1
ATOM 723 N N . VAL A 1 89 ? -3.980 -0.962 11.750 1.00 88.88 89 VAL A N 1
ATOM 724 C CA . VAL A 1 89 ? -5.272 -1.377 12.328 1.00 88.88 89 VAL A CA 1
ATOM 725 C C . VAL A 1 89 ? -5.956 -0.211 13.025 1.00 88.88 89 VAL A C 1
ATOM 727 O O . VAL A 1 89 ? -7.155 -0.013 12.866 1.00 88.88 89 VAL A O 1
ATOM 730 N N . SER A 1 90 ? -5.195 0.601 13.763 1.00 87.19 90 SER A N 1
ATOM 731 C CA . SER A 1 90 ? -5.739 1.749 14.489 1.00 87.19 90 SER A CA 1
ATOM 732 C C . SER A 1 90 ? -6.394 2.764 13.554 1.00 87.19 90 SER A C 1
ATOM 734 O O . SER A 1 90 ? -7.501 3.232 13.821 1.00 87.19 90 SER A O 1
ATOM 736 N N . ARG A 1 91 ? -5.758 3.056 12.411 1.00 85.44 91 ARG A N 1
ATOM 737 C CA . ARG A 1 91 ? -6.323 3.940 11.383 1.00 85.44 91 ARG A CA 1
ATOM 738 C C . ARG A 1 91 ? -7.535 3.316 10.699 1.00 85.44 91 ARG A C 1
ATOM 740 O O . ARG A 1 91 ? -8.495 4.033 10.427 1.00 85.44 91 ARG A O 1
ATOM 747 N N . PHE A 1 92 ? -7.512 2.008 10.455 1.00 87.12 92 PHE A N 1
ATOM 748 C CA . PHE A 1 92 ? -8.656 1.284 9.905 1.00 87.12 92 PHE A CA 1
ATOM 749 C C . PHE A 1 92 ? -9.875 1.350 10.829 1.00 87.12 92 PHE A C 1
ATOM 751 O O . PHE A 1 92 ? -10.922 1.855 10.427 1.00 87.12 92 PHE A O 1
ATOM 758 N N . VAL A 1 93 ? -9.721 0.935 12.088 1.00 85.94 93 VAL A N 1
ATOM 759 C CA 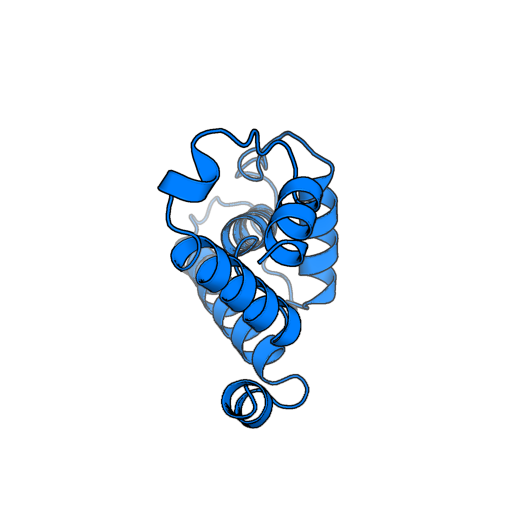. VAL A 1 93 ? -10.799 0.945 13.089 1.00 85.94 93 VAL A CA 1
ATOM 760 C C . VAL A 1 93 ? -11.334 2.361 13.309 1.00 85.94 93 VAL A C 1
ATOM 762 O O . VAL A 1 93 ? -12.546 2.548 13.393 1.00 85.94 93 VAL A O 1
ATOM 765 N N . SER A 1 94 ? -10.456 3.368 13.345 1.00 82.56 94 SER A N 1
ATOM 766 C CA . SER A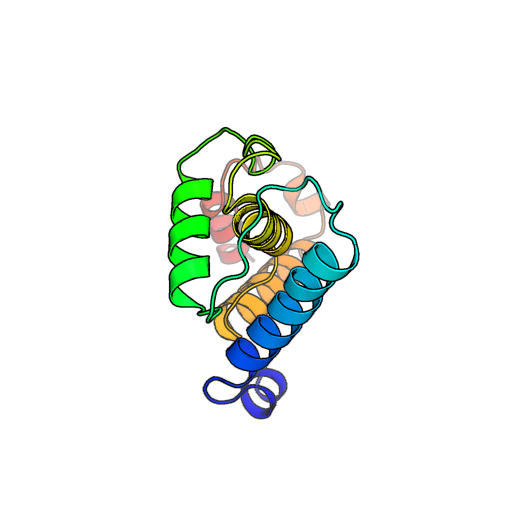 1 94 ? -10.861 4.774 13.451 1.00 82.56 94 SER A CA 1
ATOM 767 C C . SER A 1 94 ? -11.757 5.212 12.283 1.00 82.56 94 SER A C 1
ATOM 769 O O . SER A 1 94 ? -12.837 5.756 12.512 1.00 82.56 94 SER A O 1
ATOM 771 N N . ARG A 1 95 ? -11.380 4.902 11.032 1.00 79.62 95 ARG A N 1
ATOM 772 C CA . ARG A 1 95 ? -12.199 5.222 9.846 1.00 79.62 95 ARG A CA 1
ATOM 773 C C . ARG A 1 95 ? -13.545 4.496 9.836 1.00 79.62 95 ARG A C 1
ATOM 775 O O . ARG A 1 95 ? -14.561 5.113 9.517 1.00 79.62 95 ARG A O 1
ATOM 782 N N . VAL A 1 96 ? -13.568 3.214 10.202 1.00 79.25 96 VAL A N 1
ATOM 783 C CA . VAL A 1 96 ? -14.813 2.433 10.302 1.00 79.25 96 VAL A CA 1
ATOM 784 C C . VAL A 1 96 ? -15.736 3.037 11.357 1.00 79.25 96 VAL A C 1
ATOM 786 O O . VAL A 1 96 ? -16.917 3.238 11.084 1.00 79.25 96 VAL A O 1
ATOM 789 N N . ARG A 1 97 ? -15.198 3.393 12.531 1.00 71.75 97 ARG A N 1
ATOM 790 C CA . ARG A 1 97 ? -15.966 4.040 13.600 1.00 71.75 97 ARG A CA 1
ATOM 791 C C . ARG A 1 97 ? -16.574 5.359 13.131 1.00 71.75 97 ARG A C 1
ATOM 793 O O . ARG A 1 97 ? -17.766 5.550 13.328 1.00 71.75 97 ARG A O 1
ATOM 800 N N . ILE A 1 98 ? -15.794 6.225 12.480 1.00 70.81 98 ILE A N 1
ATOM 801 C CA . ILE A 1 98 ? -16.292 7.492 11.920 1.00 70.81 98 ILE A CA 1
ATOM 802 C C . ILE A 1 98 ? -17.443 7.226 10.942 1.00 70.81 98 ILE A C 1
ATOM 804 O O . ILE A 1 98 ? -18.527 7.774 11.104 1.00 70.81 98 ILE A O 1
ATOM 808 N N . THR A 1 99 ? -17.244 6.329 9.974 1.00 67.94 99 THR A N 1
ATOM 809 C CA . THR A 1 99 ? -18.261 6.006 8.955 1.00 67.94 99 THR A CA 1
ATOM 810 C C . THR A 1 99 ? -19.534 5.424 9.574 1.00 67.94 99 THR A C 1
ATOM 812 O O . THR A 1 99 ? -20.638 5.737 9.136 1.00 67.94 99 THR A O 1
ATOM 815 N N . SER A 1 100 ? -19.396 4.581 10.601 1.00 61.72 100 SER A N 1
ATOM 816 C CA . SER A 1 100 ? -20.535 4.023 11.331 1.00 61.72 100 SER A CA 1
ATOM 817 C C . SER A 1 100 ? -21.315 5.112 12.056 1.00 61.72 100 SER A C 1
ATOM 819 O O . SER A 1 100 ? -22.531 5.140 11.936 1.00 61.72 100 SER A O 1
ATOM 821 N N . VAL A 1 101 ? -20.628 6.017 12.760 1.00 65.38 101 VAL A N 1
ATOM 822 C CA . VAL A 1 101 ? -21.270 7.148 13.445 1.00 65.38 101 VAL A CA 1
ATOM 823 C C . VAL A 1 101 ? -22.038 8.006 12.443 1.00 65.38 101 VAL A C 1
ATOM 825 O O . VAL A 1 101 ? -23.198 8.308 12.685 1.00 65.38 101 VAL A O 1
ATOM 828 N N . PHE A 1 102 ? -21.462 8.300 11.275 1.00 63.31 102 PHE A N 1
ATOM 829 C CA . PHE A 1 102 ? -22.166 9.024 10.214 1.00 63.31 102 PHE A CA 1
ATOM 830 C C . PHE A 1 102 ? -23.436 8.342 9.725 1.00 63.31 102 PHE A C 1
ATOM 832 O O . PHE A 1 102 ? -24.431 9.017 9.507 1.00 63.31 102 PHE A O 1
ATOM 839 N N . LYS A 1 103 ? -23.418 7.018 9.551 1.00 65.56 103 LYS A N 1
ATOM 840 C CA . LYS A 1 103 ? -24.627 6.275 9.171 1.00 65.56 103 LYS A CA 1
ATOM 841 C C . LYS A 1 103 ? -25.686 6.277 10.276 1.00 65.56 103 LYS A C 1
ATOM 843 O O . LYS A 1 103 ? -26.863 6.156 9.967 1.00 65.56 103 LYS A O 1
ATOM 848 N N . THR A 1 104 ? -25.270 6.358 11.540 1.00 63.00 104 THR A N 1
ATOM 849 C CA . THR A 1 104 ? -26.170 6.398 12.701 1.00 63.00 104 THR A CA 1
ATOM 850 C C . THR A 1 104 ? -26.765 7.789 12.927 1.00 63.00 104 THR A C 1
ATOM 852 O O . THR A 1 104 ? -27.880 7.889 13.428 1.00 63.00 104 THR A O 1
ATOM 855 N N . ILE A 1 105 ? -26.072 8.861 12.531 1.00 65.56 105 ILE A N 1
ATOM 856 C CA . ILE A 1 105 ? -26.673 10.195 12.458 1.00 65.56 105 ILE A CA 1
ATOM 857 C C . ILE A 1 105 ? -27.674 10.174 11.300 1.00 65.56 105 ILE A C 1
ATOM 859 O O . ILE A 1 105 ? -27.282 10.188 10.133 1.00 65.56 105 ILE A O 1
ATOM 863 N N . HIS A 1 106 ? -28.972 10.126 11.605 1.00 66.25 106 HIS A N 1
ATOM 864 C CA . HIS A 1 106 ? -29.993 10.276 10.573 1.00 66.25 106 HIS A CA 1
ATOM 865 C C . HIS A 1 106 ? -29.780 11.619 9.858 1.00 66.25 106 HIS A C 1
ATOM 867 O O . HIS A 1 106 ? -29.590 12.644 10.512 1.00 66.25 106 HIS A O 1
ATOM 873 N N . LEU A 1 107 ? -29.782 11.617 8.518 1.00 63.50 107 LEU A N 1
ATOM 874 C CA . LEU A 1 107 ? -29.494 12.805 7.693 1.00 63.50 107 LEU A CA 1
ATOM 875 C C . LEU A 1 107 ? -30.409 14.000 8.020 1.00 63.50 107 LEU A C 1
ATOM 877 O O . LEU A 1 107 ? -30.026 15.143 7.799 1.00 63.50 107 LEU A O 1
ATOM 881 N N . GLU A 1 108 ? -31.579 13.745 8.606 1.00 64.00 108 GLU A N 1
ATOM 882 C CA . GLU A 1 108 ? -32.491 14.758 9.145 1.00 64.00 108 GLU A CA 1
ATOM 883 C C . GLU A 1 108 ? -31.868 15.616 10.265 1.00 64.00 108 GLU A C 1
ATOM 885 O O . GLU A 1 108 ? -32.113 16.816 10.308 1.00 64.00 108 GLU A O 1
ATOM 890 N N . TYR A 1 109 ? -30.966 15.069 11.092 1.00 65.31 109 TYR A N 1
ATOM 891 C CA . TYR A 1 109 ? -30.210 15.834 12.101 1.00 65.31 109 TYR A CA 1
ATOM 892 C C . TYR A 1 109 ? -29.080 16.689 11.508 1.00 65.31 109 TYR A C 1
ATOM 894 O O . TYR A 1 109 ? -28.467 17.494 12.218 1.00 65.31 109 TYR A O 1
ATOM 902 N N . LEU A 1 110 ? -28.772 16.490 10.224 1.00 69.56 110 LEU A N 1
ATOM 903 C CA . LEU A 1 110 ? -27.766 17.244 9.480 1.00 69.56 110 LEU A CA 1
ATOM 904 C C . LEU A 1 110 ? -28.385 18.276 8.533 1.00 69.56 110 LEU A C 1
ATOM 906 O O . LEU A 1 110 ? -27.637 19.074 7.980 1.00 69.56 110 LEU A O 1
ATOM 910 N N . ALA A 1 111 ? -29.713 18.290 8.366 1.00 69.44 111 ALA A N 1
ATOM 911 C CA . ALA A 1 111 ? -30.402 19.164 7.414 1.00 69.44 111 ALA A CA 1
ATOM 912 C C . ALA A 1 111 ? -30.065 20.654 7.616 1.00 69.44 111 ALA A C 1
ATOM 914 O O . ALA A 1 111 ? -29.880 21.377 6.640 1.00 69.44 111 ALA A O 1
ATOM 915 N N . ASP A 1 112 ? -29.883 21.071 8.874 1.00 77.38 112 ASP A N 1
ATOM 916 C CA . ASP A 1 112 ? -29.591 22.461 9.246 1.00 77.38 112 ASP A CA 1
ATOM 917 C C . ASP A 1 112 ? -28.108 22.702 9.597 1.00 77.38 112 ASP A C 1
ATOM 919 O O . ASP A 1 112 ? -27.737 23.787 10.050 1.00 77.38 112 ASP A O 1
ATOM 923 N N . LYS A 1 113 ? -27.236 21.693 9.440 1.00 75.00 113 LYS A N 1
ATOM 924 C CA . LYS A 1 113 ? -25.816 21.779 9.814 1.00 75.00 113 LYS A CA 1
ATOM 925 C C . LYS A 1 113 ? -24.922 21.821 8.578 1.00 75.00 113 LYS A C 1
ATOM 927 O O . LYS A 1 113 ? -24.860 20.872 7.804 1.00 75.00 113 LYS A O 1
ATOM 932 N N . SER A 1 114 ? -24.161 22.904 8.433 1.00 76.12 114 SER A N 1
ATOM 933 C CA . SER A 1 114 ? -23.086 22.992 7.440 1.00 76.12 114 SER A CA 1
ATOM 934 C C . SER A 1 114 ? -21.859 22.223 7.941 1.00 76.12 114 SER A C 1
ATOM 936 O O . SER A 1 114 ? -21.391 22.470 9.051 1.00 76.12 114 SER A O 1
ATOM 938 N N . ILE A 1 115 ? -21.364 21.276 7.139 1.00 73.50 115 ILE A N 1
ATOM 939 C CA . ILE A 1 115 ? -20.137 20.516 7.413 1.00 73.50 115 ILE A CA 1
ATOM 940 C C . ILE A 1 115 ? -19.090 20.952 6.395 1.00 73.50 115 ILE A C 1
ATOM 942 O O . ILE A 1 115 ? -19.205 20.614 5.217 1.00 73.50 115 ILE A O 1
ATOM 946 N N . ASN A 1 116 ? -18.077 21.684 6.847 1.00 77.19 116 ASN A N 1
ATOM 947 C CA . ASN A 1 116 ? -17.010 22.195 5.988 1.00 77.19 116 ASN A CA 1
ATOM 948 C C . ASN A 1 116 ? -15.689 21.465 6.237 1.00 77.19 116 ASN A C 1
ATOM 950 O O . ASN A 1 116 ? -14.904 21.287 5.304 1.00 77.19 116 ASN A O 1
ATOM 954 N N . ASP A 1 117 ? -15.453 20.991 7.463 1.00 70.88 117 ASP A N 1
ATOM 955 C CA . ASP A 1 117 ? -14.245 20.248 7.805 1.00 70.88 117 ASP A CA 1
ATOM 956 C C . ASP A 1 117 ? -14.471 19.067 8.772 1.00 70.88 117 ASP A C 1
ATOM 958 O O . ASP A 1 117 ? -15.579 18.727 9.189 1.00 70.88 117 ASP A O 1
ATOM 962 N N . VAL A 1 118 ? -13.379 18.371 9.099 1.00 69.50 118 VAL A N 1
ATOM 963 C CA . VAL A 1 118 ? -13.387 17.212 10.007 1.00 69.50 118 VAL A CA 1
ATOM 964 C C . VAL A 1 118 ? -13.635 17.615 11.465 1.00 69.50 118 VAL A C 1
ATOM 966 O O . VAL A 1 118 ? -14.046 16.779 12.273 1.00 69.50 118 VAL A O 1
ATOM 969 N N . GLU A 1 119 ? -13.395 18.868 11.831 1.00 71.88 119 GLU A N 1
ATOM 970 C CA . GLU A 1 119 ? -13.622 19.367 13.183 1.00 71.88 119 GLU A CA 1
ATOM 971 C C . GLU A 1 119 ? -15.109 19.645 13.427 1.00 71.88 119 GLU A C 1
ATOM 973 O O . GLU A 1 119 ? -15.623 19.262 14.482 1.00 71.88 119 GLU A O 1
ATOM 978 N N . ASP A 1 120 ? -15.830 20.156 12.425 1.00 70.94 120 ASP A N 1
ATOM 979 C CA . ASP A 1 120 ? -17.296 20.267 12.428 1.00 70.94 120 ASP A CA 1
ATOM 980 C C . ASP A 1 120 ? -17.942 18.916 12.746 1.00 70.94 120 ASP A C 1
ATOM 982 O O . ASP A 1 120 ? -18.829 18.796 13.593 1.00 70.94 120 ASP A O 1
ATOM 986 N N . ILE A 1 121 ? -17.416 17.859 12.130 1.00 69.31 121 ILE A N 1
ATOM 987 C CA . ILE A 1 121 ? -17.861 16.481 12.333 1.00 69.31 121 ILE A CA 1
ATOM 988 C C . ILE A 1 121 ? -17.630 16.046 13.781 1.00 69.31 121 ILE A C 1
ATOM 990 O O . ILE A 1 121 ? -18.535 15.510 14.422 1.00 69.31 121 ILE A O 1
ATOM 994 N N . LYS A 1 122 ? -16.430 16.272 14.330 1.00 68.56 122 LYS A N 1
ATOM 995 C CA . LYS A 1 122 ? -16.139 15.929 15.732 1.00 68.56 122 LYS A CA 1
ATOM 996 C C . LYS A 1 122 ? -17.040 16.689 16.693 1.00 68.56 122 LYS A C 1
ATOM 998 O O . LYS A 1 122 ? -17.430 16.127 17.714 1.00 68.56 122 LYS A O 1
ATOM 1003 N N . ASN A 1 123 ? -17.359 17.940 16.383 1.00 73.94 123 ASN A N 1
ATOM 1004 C CA . ASN A 1 123 ? -18.260 18.743 17.191 1.00 73.94 123 ASN A CA 1
ATOM 1005 C C . ASN A 1 123 ? -19.676 18.171 17.151 1.00 73.94 123 ASN A C 1
ATOM 1007 O O . ASN A 1 123 ? -20.253 17.970 18.211 1.00 73.94 123 ASN A O 1
ATOM 1011 N N . ILE A 1 124 ? -20.194 17.786 15.981 1.00 71.75 124 ILE A N 1
ATOM 1012 C CA . ILE A 1 124 ? -21.506 17.128 15.866 1.00 71.75 124 ILE A CA 1
ATOM 1013 C C . ILE A 1 124 ? -21.562 15.847 16.707 1.00 71.75 124 ILE A C 1
ATOM 1015 O O . ILE A 1 124 ? -22.527 15.649 17.437 1.00 71.75 124 ILE A O 1
ATOM 1019 N N . VAL A 1 125 ? -20.515 15.021 16.665 1.00 66.25 125 VAL A N 1
ATOM 1020 C CA . VAL A 1 125 ? -20.441 13.767 17.436 1.00 66.25 125 VAL A CA 1
ATOM 1021 C C . VAL A 1 125 ? -20.348 13.998 18.949 1.00 66.25 125 VAL A C 1
ATOM 1023 O O . VAL A 1 125 ? -20.751 13.127 19.704 1.00 66.25 125 VAL A O 1
ATOM 1026 N N . LYS A 1 126 ? -19.836 15.144 19.418 1.00 65.56 126 LYS A N 1
ATOM 1027 C CA . LYS A 1 126 ? -19.814 15.477 20.857 1.00 65.56 126 LYS A CA 1
ATOM 1028 C C . LYS A 1 126 ? -21.191 15.847 21.416 1.00 65.56 126 LYS A C 1
ATOM 1030 O O . LYS A 1 126 ? -2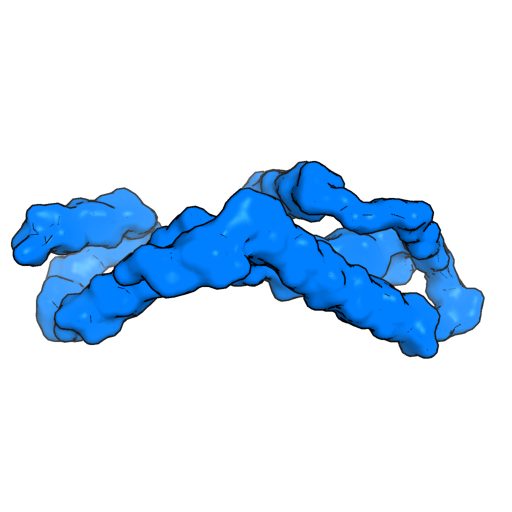1.368 15.783 22.627 1.00 65.56 126 LYS A O 1
ATOM 1035 N N . PHE A 1 127 ? -22.113 16.299 20.566 1.00 57.28 127 PHE A N 1
ATOM 1036 C CA . PHE A 1 127 ? -23.458 16.731 20.964 1.00 57.28 127 PHE A CA 1
ATOM 1037 C C . PHE A 1 127 ? -24.507 15.609 20.897 1.00 57.28 127 PHE A C 1
ATOM 1039 O O . PHE A 1 127 ? -25.675 15.866 21.181 1.00 57.28 127 PHE A O 1
ATOM 1046 N N . ILE A 1 128 ? -24.097 14.398 20.513 1.00 52.19 128 ILE A N 1
ATOM 1047 C CA . ILE A 1 128 ? -24.909 13.175 20.481 1.00 52.19 128 ILE A CA 1
ATOM 1048 C C . ILE A 1 128 ? -24.394 12.247 21.577 1.00 52.19 128 ILE A C 1
ATOM 1050 O O . ILE A 1 128 ? -25.236 11.689 22.311 1.00 52.19 128 ILE A O 1
#

Radius of gyration: 18.79 Å; chains: 1; bounding box: 47×34×45 Å